Protein AF-A0A819VNH2-F1 (afdb_monomer_lite)

Sequence (108 aa):
MPDYKTKFNQSWLNKLDSNGNSVKTWLKQGSSETTFICTICRTGDLDCSNKGWKAVEQHMQNEKHKNNLNALKNNSQLTFSISATTSSTSSTHTIQLVDPNKPLLFDD

Radius of gyration: 28.02 Å; chains: 1; bounding box: 95×43×50 Å

Secondary structure (DSSP, 8-state):
----PPPP-GGGGGSBPTTS-BGGGTEEE-SSTTEEEETTTTEEEEE-TTTTHHHHHHHHHSHHHHHHHHHHHHHTT-S-----------S--------S--------

Structure (mmCIF, N/CA/C/O backbone):
data_AF-A0A819VNH2-F1
#
_entry.id   AF-A0A819VNH2-F1
#
loop_
_atom_site.group_PDB
_atom_site.id
_atom_site.type_symbol
_atom_site.label_atom_id
_atom_site.label_alt_id
_atom_site.label_comp_id
_atom_site.label_asym_id
_atom_site.label_entity_id
_atom_site.label_seq_id
_atom_site.pdbx_PDB_ins_code
_atom_site.Cartn_x
_atom_site.Cartn_y
_atom_site.Cartn_z
_atom_site.occupancy
_atom_site.B_iso_or_equiv
_atom_site.auth_seq_id
_atom_site.auth_comp_id
_atom_site.auth_asym_id
_atom_site.auth_atom_id
_atom_site.pdbx_PDB_model_num
ATOM 1 N N . MET A 1 1 ? 26.599 -5.458 -15.833 1.00 51.38 1 MET A N 1
ATOM 2 C CA . MET A 1 1 ? 26.004 -6.265 -14.745 1.00 51.38 1 MET A CA 1
ATOM 3 C C . MET A 1 1 ? 24.504 -6.324 -14.990 1.00 51.38 1 MET A C 1
ATOM 5 O O . MET A 1 1 ? 23.976 -5.301 -15.404 1.00 51.38 1 MET A O 1
ATOM 9 N N . PRO A 1 2 ? 23.832 -7.474 -14.837 1.00 56.41 2 PRO A N 1
ATOM 10 C CA . PRO A 1 2 ? 22.378 -7.534 -14.961 1.00 56.41 2 PRO A CA 1
ATOM 11 C C . PRO A 1 2 ? 21.707 -6.675 -13.877 1.00 56.41 2 PRO A C 1
ATOM 13 O O . PRO A 1 2 ? 22.032 -6.785 -12.695 1.00 56.41 2 PRO A O 1
ATOM 16 N N . ASP A 1 3 ? 20.790 -5.811 -14.308 1.00 70.38 3 ASP A N 1
ATOM 17 C CA . ASP A 1 3 ? 20.007 -4.906 -13.465 1.00 70.38 3 ASP A CA 1
ATOM 18 C C . ASP A 1 3 ? 18.870 -5.701 -12.798 1.00 70.38 3 ASP A C 1
ATOM 20 O O . ASP A 1 3 ? 17.768 -5.839 -13.335 1.00 70.38 3 ASP A O 1
ATOM 24 N N . TYR A 1 4 ? 19.142 -6.308 -11.641 1.00 75.44 4 TYR A N 1
ATOM 25 C CA . TYR A 1 4 ? 18.110 -7.016 -10.884 1.00 75.44 4 TYR A CA 1
ATOM 26 C C . TYR A 1 4 ? 17.216 -6.014 -10.153 1.00 75.44 4 TYR A C 1
ATOM 28 O O . TYR A 1 4 ? 17.568 -5.498 -9.094 1.00 75.44 4 TYR A O 1
ATOM 36 N N . LYS A 1 5 ? 16.036 -5.754 -10.720 1.00 83.88 5 LYS A N 1
ATOM 37 C CA . LYS A 1 5 ? 15.001 -4.926 -10.093 1.00 83.88 5 LYS A CA 1
ATOM 38 C C . LYS A 1 5 ? 14.031 -5.789 -9.298 1.00 83.88 5 LYS A C 1
ATOM 40 O O . LYS A 1 5 ? 13.521 -6.797 -9.787 1.00 83.88 5 LYS A O 1
ATOM 45 N N . THR A 1 6 ? 13.745 -5.363 -8.075 1.00 89.12 6 THR A N 1
ATOM 46 C CA . THR A 1 6 ? 12.741 -5.992 -7.222 1.00 89.12 6 THR A CA 1
ATOM 47 C C . THR A 1 6 ? 11.353 -5.549 -7.657 1.00 89.12 6 THR A C 1
ATOM 49 O O . THR A 1 6 ? 11.042 -4.360 -7.682 1.00 89.12 6 THR A O 1
ATOM 52 N N . LYS A 1 7 ? 10.508 -6.517 -7.996 1.00 91.94 7 LYS A N 1
ATOM 53 C CA . LYS A 1 7 ? 9.109 -6.271 -8.339 1.00 91.94 7 LYS A CA 1
ATOM 54 C C . LYS A 1 7 ? 8.258 -6.210 -7.074 1.00 91.94 7 LYS A C 1
ATOM 56 O O . LYS A 1 7 ? 8.585 -6.833 -6.059 1.00 91.94 7 LYS A O 1
ATOM 61 N N . PHE A 1 8 ? 7.147 -5.493 -7.155 1.00 92.56 8 PHE A N 1
ATOM 62 C CA . PHE A 1 8 ? 6.090 -5.517 -6.167 1.00 92.56 8 PHE A CA 1
ATOM 63 C C . PHE A 1 8 ? 5.627 -6.957 -5.965 1.00 92.56 8 PHE A C 1
ATOM 65 O O . PHE A 1 8 ? 5.280 -7.656 -6.917 1.00 92.56 8 PHE A O 1
ATOM 72 N N . ASN A 1 9 ? 5.623 -7.408 -4.716 1.00 93.38 9 ASN A N 1
ATOM 73 C CA . ASN A 1 9 ? 5.245 -8.771 -4.389 1.00 93.38 9 ASN A CA 1
ATOM 74 C C . ASN A 1 9 ? 3.922 -8.767 -3.621 1.00 93.38 9 ASN A C 1
ATOM 76 O O . ASN A 1 9 ? 3.833 -8.224 -2.525 1.00 93.38 9 ASN A O 1
ATOM 80 N N . GLN A 1 10 ? 2.896 -9.424 -4.161 1.00 92.50 10 GLN A N 1
ATOM 81 C CA . GLN A 1 10 ? 1.572 -9.492 -3.531 1.00 92.50 10 GLN A CA 1
ATOM 82 C C . GLN A 1 10 ? 1.582 -10.145 -2.142 1.00 92.50 10 GLN A C 1
ATOM 84 O O . GLN A 1 10 ? 0.719 -9.827 -1.326 1.00 92.50 10 GLN A O 1
ATOM 89 N N . SER A 1 11 ? 2.573 -10.983 -1.813 1.00 93.69 11 SER A N 1
ATOM 90 C CA . SER A 1 11 ? 2.727 -11.528 -0.452 1.00 93.69 11 SER A CA 1
ATOM 91 C C . SER A 1 11 ? 2.894 -10.438 0.614 1.00 93.69 11 SER A C 1
ATOM 93 O O . SER A 1 11 ? 2.537 -10.650 1.772 1.00 93.69 11 SER A O 1
ATOM 95 N N . TRP A 1 12 ? 3.365 -9.249 0.227 1.00 93.31 12 TRP A N 1
ATOM 96 C CA . TRP A 1 12 ? 3.474 -8.077 1.093 1.00 93.31 12 TRP A CA 1
ATOM 97 C C . TRP A 1 12 ? 2.121 -7.615 1.641 1.00 93.31 12 TRP A C 1
ATOM 99 O O . TRP A 1 12 ? 2.051 -7.125 2.763 1.00 93.31 12 TRP A O 1
ATOM 109 N N . LEU A 1 13 ? 1.034 -7.827 0.896 1.00 92.88 13 LEU A N 1
ATOM 110 C CA . LEU A 1 13 ? -0.322 -7.438 1.295 1.00 92.88 13 LEU A CA 1
ATOM 111 C C . LEU A 1 13 ? -0.846 -8.260 2.484 1.00 92.88 13 LEU A C 1
ATOM 113 O O . LEU A 1 13 ? -1.684 -7.777 3.247 1.00 92.88 13 LEU A O 1
ATOM 117 N N . ASN A 1 14 ? -0.329 -9.478 2.664 1.00 92.56 14 ASN A N 1
ATOM 118 C CA . ASN A 1 14 ? -0.694 -10.372 3.766 1.00 92.56 14 ASN A CA 1
ATOM 119 C C . ASN A 1 14 ? 0.082 -10.081 5.059 1.00 92.56 14 ASN A C 1
ATOM 121 O O . ASN A 1 14 ? -0.188 -10.699 6.086 1.00 92.56 14 ASN A O 1
ATOM 125 N N . LYS A 1 15 ? 1.050 -9.158 5.026 1.00 92.88 15 LYS A N 1
ATOM 126 C CA . LYS A 1 15 ? 1.796 -8.748 6.216 1.00 92.88 15 LYS A CA 1
ATOM 127 C C . LYS A 1 15 ? 0.973 -7.795 7.084 1.00 92.88 15 LYS A C 1
ATOM 129 O O . LYS A 1 15 ? 0.032 -7.140 6.623 1.00 92.88 15 LYS A O 1
ATOM 134 N N . LEU A 1 16 ? 1.368 -7.713 8.350 1.00 89.25 16 LEU A N 1
ATOM 135 C CA . LEU A 1 16 ? 0.903 -6.699 9.286 1.00 89.25 16 LEU A CA 1
ATOM 136 C C . LEU A 1 16 ? 1.948 -5.584 9.384 1.00 89.25 16 LEU A C 1
ATOM 138 O O . LEU A 1 16 ? 3.149 -5.846 9.365 1.00 89.25 16 LEU A O 1
ATOM 142 N N . ASP A 1 17 ? 1.468 -4.349 9.463 1.00 84.38 17 ASP A N 1
ATOM 143 C CA . ASP A 1 17 ? 2.252 -3.173 9.834 1.00 84.38 17 ASP A CA 1
ATOM 144 C C . ASP A 1 17 ? 2.611 -3.212 11.333 1.00 84.38 17 ASP A C 1
ATOM 146 O O . ASP A 1 17 ? 1.971 -3.926 12.111 1.00 84.38 17 ASP A O 1
ATOM 150 N N . SER A 1 18 ? 3.580 -2.397 11.762 1.00 78.38 18 SER A N 1
ATOM 151 C CA . SER A 1 18 ? 3.979 -2.253 13.172 1.00 78.38 18 SER A CA 1
ATOM 152 C C . SER A 1 18 ? 2.817 -1.903 14.112 1.00 78.38 18 SER A C 1
ATOM 154 O O . SER A 1 18 ? 2.884 -2.188 15.303 1.00 78.38 18 SER A O 1
ATOM 156 N N . ASN A 1 19 ? 1.732 -1.324 13.592 1.00 75.88 19 ASN A N 1
ATOM 157 C CA . ASN A 1 19 ? 0.522 -1.006 14.352 1.00 75.88 19 ASN A CA 1
ATOM 158 C C . ASN A 1 19 ? -0.544 -2.122 14.330 1.00 75.88 19 ASN A C 1
ATOM 160 O O . ASN A 1 19 ? -1.713 -1.858 14.633 1.00 75.88 19 ASN A O 1
ATOM 164 N N . GLY A 1 20 ? -0.184 -3.334 13.892 1.00 82.31 20 GLY A N 1
ATOM 165 C CA . GLY A 1 20 ? -1.074 -4.498 13.809 1.00 82.31 20 GLY A CA 1
ATOM 166 C C . GLY A 1 20 ? -2.096 -4.447 12.669 1.00 82.31 20 GLY A C 1
ATOM 167 O O . GLY A 1 20 ? -3.006 -5.270 12.620 1.00 82.31 20 GLY A O 1
ATOM 168 N N . ASN A 1 21 ? -1.979 -3.491 11.743 1.00 84.31 21 ASN A N 1
ATOM 169 C CA . ASN A 1 21 ? -2.929 -3.336 10.638 1.00 84.31 21 ASN A CA 1
ATOM 170 C C . ASN A 1 21 ? -2.502 -4.151 9.424 1.00 84.31 21 ASN A C 1
ATOM 172 O O . ASN A 1 21 ? -1.331 -4.135 9.050 1.00 84.31 21 ASN A O 1
ATOM 176 N N . SER A 1 22 ? -3.453 -4.791 8.742 1.00 90.00 22 SER A N 1
ATOM 177 C CA . SER A 1 22 ? -3.148 -5.470 7.481 1.00 90.00 22 SER A CA 1
ATOM 178 C C . SER A 1 22 ? -2.693 -4.479 6.415 1.00 90.00 22 SER A C 1
ATOM 180 O O . SER A 1 22 ? -3.403 -3.526 6.084 1.00 90.00 22 SER A O 1
ATOM 182 N N . VAL A 1 23 ? -1.540 -4.753 5.815 1.00 92.25 23 VAL A N 1
ATOM 183 C CA . VAL A 1 23 ? -0.904 -3.893 4.809 1.00 92.25 23 VAL A CA 1
ATOM 184 C C . VAL A 1 23 ? -1.788 -3.728 3.570 1.00 92.25 23 VAL A C 1
ATOM 186 O O . VAL A 1 23 ? -1.868 -2.637 3.011 1.00 92.25 23 VAL A O 1
ATOM 189 N N . LYS A 1 24 ? -2.568 -4.759 3.210 1.00 92.69 24 LYS A N 1
ATOM 190 C CA . LYS A 1 24 ? -3.567 -4.705 2.125 1.00 92.69 24 LYS A CA 1
ATOM 191 C C . LYS A 1 24 ? -4.584 -3.564 2.217 1.00 92.69 24 LYS A C 1
ATOM 193 O O . LYS A 1 24 ? -5.201 -3.226 1.214 1.00 92.69 24 LYS A O 1
ATOM 198 N N . THR A 1 25 ? -4.816 -3.015 3.410 1.00 89.62 25 THR A N 1
ATOM 199 C CA . THR A 1 25 ? -5.813 -1.949 3.606 1.00 89.62 25 THR A CA 1
ATOM 200 C C . THR A 1 25 ? -5.355 -0.615 3.021 1.00 89.62 25 THR A C 1
ATOM 202 O O . THR A 1 25 ? -6.187 0.196 2.617 1.00 89.62 25 THR A O 1
ATOM 205 N N . TRP A 1 26 ? -4.042 -0.399 2.930 1.00 90.75 26 TRP A N 1
ATOM 206 C CA . TRP A 1 26 ? -3.464 0.878 2.522 1.00 90.75 26 TRP A CA 1
ATOM 207 C C . TRP A 1 26 ? -2.450 0.776 1.386 1.00 90.75 26 TRP A C 1
ATOM 209 O O . TRP A 1 26 ? -2.239 1.760 0.679 1.00 90.75 26 TRP A O 1
ATOM 219 N N . LEU A 1 27 ? -1.843 -0.393 1.186 1.00 93.31 27 LEU A N 1
ATOM 220 C CA . LEU A 1 27 ? -0.876 -0.648 0.128 1.00 93.31 27 LEU A CA 1
ATOM 221 C C . LEU A 1 27 ? -1.558 -1.267 -1.091 1.00 93.31 27 LEU A C 1
ATOM 223 O O . LEU A 1 27 ? -2.286 -2.253 -0.975 1.00 93.31 27 LEU A O 1
ATOM 227 N N . LYS A 1 28 ? -1.264 -0.732 -2.274 1.00 93.56 28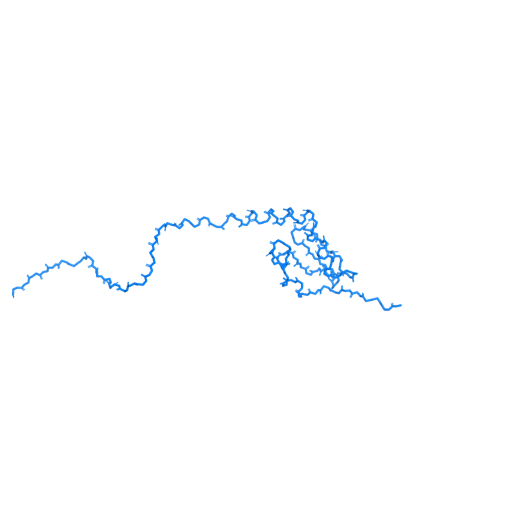 LYS A N 1
ATOM 228 C CA . LYS A 1 28 ? -1.663 -1.304 -3.564 1.00 93.56 28 LYS A CA 1
ATOM 229 C C . LYS A 1 28 ? -0.476 -1.337 -4.517 1.00 93.56 28 LYS A C 1
ATOM 231 O O . LYS A 1 28 ? 0.444 -0.532 -4.388 1.00 93.56 28 LYS A O 1
ATOM 236 N N . GLN A 1 29 ? -0.510 -2.252 -5.479 1.00 93.81 29 GLN A N 1
ATOM 237 C CA . GLN A 1 29 ? 0.431 -2.219 -6.595 1.00 93.81 29 GLN A CA 1
ATOM 238 C C . GLN A 1 29 ? 0.206 -0.943 -7.417 1.00 93.81 29 GLN A C 1
ATOM 240 O O . GLN A 1 29 ? -0.937 -0.509 -7.582 1.00 93.81 29 GLN A O 1
ATOM 245 N N . GLY A 1 30 ? 1.297 -0.326 -7.870 1.00 91.25 30 GLY A N 1
ATOM 246 C CA . GLY A 1 30 ? 1.260 0.863 -8.710 1.00 91.25 30 GLY A CA 1
ATOM 247 C C . GLY A 1 30 ? 1.078 0.547 -10.187 1.00 91.25 30 GLY A C 1
ATOM 248 O O . GLY A 1 30 ? 0.802 -0.588 -10.573 1.00 91.25 30 GLY A O 1
ATOM 249 N N . SER A 1 31 ? 1.247 1.579 -11.012 1.00 90.88 31 SER A N 1
ATOM 250 C CA . SER A 1 31 ? 1.146 1.483 -12.472 1.00 90.88 31 SER A CA 1
ATOM 251 C C . SER A 1 31 ? 2.194 0.534 -13.061 1.00 90.88 31 SER A C 1
ATOM 253 O O . SER A 1 31 ? 1.947 -0.124 -14.069 1.00 90.88 31 SER A O 1
ATOM 255 N N . SER A 1 32 ? 3.354 0.442 -12.407 1.00 91.31 32 SER A N 1
ATOM 256 C CA . SER A 1 32 ? 4.472 -0.395 -12.823 1.00 91.31 32 SER A CA 1
ATOM 257 C C . SER A 1 32 ? 4.660 -1.566 -11.869 1.00 91.31 32 SER A C 1
ATOM 259 O O . SER A 1 32 ? 4.360 -1.500 -10.678 1.00 91.31 32 SER A O 1
ATOM 261 N N . GLU A 1 33 ? 5.262 -2.636 -12.374 1.00 91.00 33 GLU A N 1
ATOM 262 C CA . GLU A 1 33 ? 5.628 -3.803 -11.569 1.00 91.00 33 GLU A CA 1
ATOM 263 C C . GLU A 1 33 ? 6.665 -3.506 -10.478 1.00 91.00 33 GLU A C 1
ATOM 265 O O . GLU A 1 33 ? 6.826 -4.316 -9.578 1.00 91.00 33 GLU A O 1
ATOM 270 N N . THR A 1 34 ? 7.362 -2.369 -10.524 1.00 92.38 34 THR A N 1
ATOM 271 C CA . THR A 1 34 ? 8.316 -1.936 -9.489 1.00 92.38 34 THR A CA 1
ATOM 272 C C . THR A 1 34 ? 7.795 -0.787 -8.635 1.00 92.38 34 THR A C 1
ATOM 274 O O . THR A 1 34 ? 8.540 -0.289 -7.793 1.00 92.38 34 THR A O 1
ATOM 277 N N . THR A 1 35 ? 6.544 -0.354 -8.812 1.00 93.69 35 THR A N 1
ATOM 278 C CA . THR A 1 35 ? 5.970 0.735 -8.019 1.00 93.69 35 THR A CA 1
ATOM 279 C C . THR A 1 35 ? 4.790 0.285 -7.169 1.00 93.69 35 THR A C 1
ATOM 281 O O . THR A 1 35 ? 4.142 -0.734 -7.416 1.00 93.69 35 THR A O 1
ATOM 284 N N . PHE A 1 36 ? 4.517 1.051 -6.118 1.00 93.94 36 PHE A N 1
ATOM 285 C CA . PHE A 1 36 ? 3.379 0.858 -5.233 1.00 93.94 36 PHE A CA 1
ATOM 286 C C . PHE A 1 36 ? 2.702 2.184 -4.899 1.00 93.94 36 PHE A C 1
ATOM 288 O O . PHE A 1 36 ? 3.282 3.262 -5.007 1.00 93.94 36 PHE A O 1
ATOM 295 N N . ILE A 1 37 ? 1.445 2.093 -4.483 1.00 94.19 37 ILE A N 1
ATOM 296 C CA . ILE A 1 37 ? 0.599 3.227 -4.122 1.00 94.19 37 ILE A CA 1
ATOM 297 C C . ILE A 1 37 ? 0.172 3.054 -2.671 1.00 94.19 37 ILE A C 1
ATOM 299 O O . ILE A 1 37 ? -0.227 1.965 -2.251 1.00 94.19 37 ILE A O 1
ATOM 303 N N . CYS A 1 38 ? 0.210 4.149 -1.919 1.00 93.19 38 CYS A N 1
ATOM 304 C CA . CYS A 1 38 ? -0.385 4.218 -0.594 1.00 93.19 38 CYS A CA 1
ATOM 305 C C . CYS A 1 38 ? -1.677 5.036 -0.643 1.00 93.19 38 CYS A C 1
ATOM 307 O O . CYS A 1 38 ? -1.652 6.256 -0.835 1.00 93.19 38 CYS A O 1
ATOM 309 N N . THR A 1 39 ? -2.815 4.373 -0.439 1.00 90.94 39 THR A N 1
ATOM 310 C CA . THR A 1 39 ? -4.143 5.007 -0.502 1.00 90.94 39 THR A CA 1
ATOM 311 C C . THR A 1 39 ? -4.366 6.004 0.635 1.00 90.94 39 THR A C 1
ATOM 313 O O . THR A 1 39 ? -5.049 7.008 0.450 1.00 90.94 39 THR A O 1
ATOM 316 N N . ILE A 1 40 ? -3.737 5.771 1.788 1.00 90.25 40 ILE A N 1
ATOM 317 C CA . ILE A 1 40 ? -3.842 6.624 2.979 1.00 90.25 40 ILE A CA 1
ATOM 318 C C . ILE A 1 40 ? -3.013 7.904 2.830 1.00 90.25 40 ILE A C 1
ATOM 320 O O . ILE A 1 40 ? -3.453 8.995 3.192 1.00 90.25 40 ILE A O 1
ATOM 324 N N . CYS A 1 41 ? -1.808 7.798 2.271 1.00 89.69 41 CYS A N 1
ATOM 325 C CA . CYS A 1 41 ? -0.943 8.956 2.040 1.00 89.69 41 CYS A CA 1
ATOM 326 C C . CYS A 1 41 ? -1.352 9.764 0.801 1.00 89.69 41 CYS A C 1
ATOM 328 O O . CYS A 1 41 ? -0.847 10.876 0.616 1.00 89.69 41 CYS A O 1
ATOM 330 N N . ARG A 1 42 ? -2.239 9.198 -0.037 1.00 85.25 42 ARG A N 1
ATOM 331 C CA . ARG A 1 42 ? -2.551 9.669 -1.397 1.00 85.25 42 ARG A CA 1
ATOM 332 C C . ARG A 1 42 ? -1.276 9.880 -2.217 1.00 85.25 42 ARG A C 1
ATOM 334 O O . ARG A 1 42 ? -1.167 10.822 -2.993 1.00 85.25 42 ARG A O 1
ATOM 341 N N . THR A 1 43 ? -0.283 9.025 -1.977 1.00 83.56 43 THR A N 1
ATOM 342 C CA . THR A 1 43 ? 1.010 9.061 -2.658 1.00 83.56 43 THR A CA 1
ATOM 343 C C . THR A 1 43 ? 1.051 7.893 -3.625 1.00 83.56 43 THR A C 1
ATOM 345 O O . THR A 1 43 ? 0.981 6.735 -3.201 1.00 83.56 43 THR A O 1
ATOM 348 N N . GLY A 1 44 ? 1.092 8.224 -4.913 1.00 79.75 44 GLY A N 1
ATOM 349 C CA . GLY A 1 44 ? 1.235 7.268 -6.003 1.00 79.75 44 GLY A CA 1
ATOM 350 C C . GLY A 1 44 ? 2.694 7.005 -6.355 1.00 79.75 44 GLY A C 1
ATOM 351 O O . GLY A 1 44 ? 3.576 7.767 -5.961 1.00 79.75 44 GLY A O 1
ATOM 352 N N . ASP A 1 45 ? 2.910 5.912 -7.085 1.00 83.62 45 ASP A N 1
ATOM 353 C CA . ASP A 1 45 ? 4.144 5.621 -7.826 1.00 83.62 45 ASP A CA 1
ATOM 354 C C . ASP A 1 45 ? 5.433 5.631 -6.988 1.00 83.62 45 ASP A C 1
ATOM 356 O O . ASP A 1 45 ? 6.503 6.031 -7.442 1.00 83.62 45 ASP A O 1
ATOM 360 N N . LEU A 1 46 ? 5.344 5.143 -5.749 1.00 89.44 46 LEU A N 1
ATOM 361 C CA . LEU A 1 46 ? 6.507 4.928 -4.897 1.00 89.44 46 LEU A CA 1
ATOM 362 C C . LEU A 1 46 ? 7.324 3.758 -5.437 1.00 89.44 46 LEU A C 1
ATOM 364 O O . LEU A 1 46 ? 6.791 2.666 -5.636 1.00 89.44 46 LEU A O 1
ATOM 368 N N . ASP A 1 47 ? 8.616 3.976 -5.656 1.00 91.44 47 ASP A N 1
ATOM 369 C CA . ASP A 1 47 ? 9.495 2.950 -6.201 1.00 91.44 47 ASP A CA 1
ATOM 370 C C . ASP A 1 47 ? 9.939 1.937 -5.135 1.00 91.44 47 ASP A C 1
ATOM 372 O O . ASP A 1 47 ? 10.322 2.282 -4.012 1.00 91.44 47 ASP A O 1
ATOM 376 N N . CYS A 1 48 ? 9.908 0.661 -5.514 1.00 91.88 48 CYS A N 1
ATOM 377 C CA . CYS A 1 48 ? 10.477 -0.436 -4.746 1.00 91.88 48 CYS A CA 1
ATOM 378 C C . CYS A 1 48 ? 11.545 -1.221 -5.521 1.00 91.88 48 CYS A C 1
ATOM 380 O O . CYS A 1 48 ? 12.025 -2.226 -4.993 1.00 91.88 48 CYS A O 1
ATOM 382 N N . SER A 1 49 ? 11.987 -0.766 -6.705 1.00 90.50 49 SER A N 1
ATOM 383 C CA . SER A 1 49 ? 12.916 -1.518 -7.561 1.00 90.50 49 SER A CA 1
ATOM 384 C C . SER A 1 49 ? 14.216 -1.877 -6.846 1.00 90.50 49 SER A C 1
ATOM 386 O O . SER A 1 49 ? 14.724 -2.986 -6.998 1.00 90.50 49 SER A O 1
ATOM 388 N N . ASN A 1 50 ? 14.731 -0.964 -6.020 1.00 87.06 50 ASN A N 1
ATOM 389 C CA . ASN A 1 50 ? 16.049 -1.118 -5.397 1.00 87.06 50 ASN A CA 1
ATOM 390 C C . ASN A 1 50 ? 15.995 -1.643 -3.957 1.00 87.06 50 ASN A C 1
ATOM 392 O O . ASN A 1 50 ? 17.006 -2.092 -3.423 1.00 87.06 50 ASN A O 1
ATOM 396 N N . LYS A 1 51 ? 14.835 -1.557 -3.296 1.00 87.75 51 LYS A N 1
ATOM 397 C CA . LYS A 1 51 ? 14.699 -1.855 -1.856 1.00 87.75 51 LYS A CA 1
ATOM 398 C C . LYS A 1 51 ? 13.622 -2.889 -1.530 1.00 87.75 51 LYS A C 1
ATOM 400 O O . LYS A 1 51 ? 13.585 -3.385 -0.402 1.00 87.75 51 LYS A O 1
ATOM 405 N N . GLY A 1 52 ? 12.739 -3.206 -2.475 1.00 92.38 52 GLY A N 1
ATOM 406 C CA . GLY A 1 52 ? 11.620 -4.121 -2.275 1.00 92.38 52 GLY A CA 1
ATOM 407 C C . GLY A 1 52 ? 10.769 -3.740 -1.065 1.00 92.38 52 GLY A C 1
ATOM 408 O O . GLY A 1 52 ? 10.424 -2.574 -0.870 1.00 92.38 52 GLY A O 1
ATOM 409 N N . TRP A 1 53 ? 10.503 -4.723 -0.201 1.00 91.62 53 TRP A N 1
ATOM 410 C CA . TRP A 1 53 ? 9.730 -4.541 1.031 1.00 91.62 53 TRP A CA 1
ATOM 411 C C . TRP A 1 53 ? 10.281 -3.437 1.945 1.00 91.62 53 TRP A C 1
ATOM 413 O O . TRP A 1 53 ? 9.500 -2.724 2.569 1.00 91.62 53 TRP A O 1
ATOM 423 N N . LYS A 1 54 ? 11.605 -3.216 1.985 1.00 91.94 54 LYS A N 1
ATOM 424 C CA . LYS A 1 54 ? 12.177 -2.139 2.809 1.00 91.94 54 LYS A CA 1
ATOM 425 C C . LYS A 1 54 ? 11.693 -0.752 2.378 1.00 91.94 54 LYS A C 1
ATOM 427 O O . LYS A 1 54 ? 11.599 0.123 3.228 1.00 91.94 54 LYS A O 1
ATOM 432 N N . ALA A 1 55 ? 11.362 -0.531 1.100 1.00 92.12 55 ALA A N 1
ATOM 433 C CA . ALA A 1 55 ? 10.759 0.737 0.669 1.00 92.12 55 ALA A CA 1
ATOM 434 C C . ALA A 1 55 ? 9.376 0.944 1.304 1.00 92.12 55 ALA A C 1
ATOM 436 O O . ALA A 1 55 ? 9.059 2.036 1.773 1.00 92.12 55 ALA A O 1
ATOM 437 N N . VAL A 1 56 ? 8.576 -0.122 1.365 1.00 91.94 56 VAL A N 1
ATOM 438 C CA . VAL A 1 56 ? 7.252 -0.116 1.998 1.00 91.94 56 VAL A CA 1
ATOM 439 C C . VAL A 1 56 ? 7.376 0.103 3.508 1.00 91.94 56 VAL A C 1
ATOM 441 O O . VAL A 1 56 ? 6.635 0.899 4.079 1.00 91.94 56 VAL A O 1
ATOM 444 N N . GLU A 1 57 ? 8.353 -0.543 4.146 1.00 91.81 57 GLU A N 1
ATOM 445 C CA . GLU A 1 57 ? 8.645 -0.388 5.575 1.00 91.81 57 GLU A CA 1
ATOM 446 C C . GLU A 1 57 ? 9.108 1.030 5.940 1.00 91.81 57 GLU A C 1
ATOM 448 O O . GLU A 1 57 ? 8.639 1.625 6.908 1.00 91.81 57 GLU A O 1
ATOM 453 N N . GLN A 1 58 ? 9.957 1.635 5.111 1.00 91.44 58 GLN A N 1
ATOM 454 C CA . GLN A 1 58 ? 10.335 3.038 5.279 1.00 91.44 58 GLN A CA 1
ATOM 455 C C . GLN A 1 58 ? 9.133 3.974 5.090 1.00 91.44 58 GLN A C 1
ATOM 457 O O . GLN A 1 58 ? 8.992 4.958 5.815 1.00 91.44 58 GLN A O 1
ATOM 462 N N . HIS A 1 59 ? 8.238 3.659 4.150 1.00 91.75 59 HIS A N 1
ATOM 463 C CA . HIS A 1 59 ? 7.031 4.447 3.926 1.00 91.75 59 HIS A CA 1
ATOM 464 C C . HIS A 1 59 ? 6.059 4.395 5.115 1.00 91.75 59 HIS A C 1
ATOM 466 O O . HIS A 1 59 ? 5.589 5.446 5.547 1.00 91.75 59 HIS A O 1
ATOM 472 N N . MET A 1 60 ? 5.775 3.210 5.671 1.00 89.12 60 MET A N 1
ATOM 473 C CA . MET A 1 60 ? 4.858 3.070 6.819 1.00 89.12 60 MET A CA 1
ATOM 474 C C . MET A 1 60 ? 5.384 3.772 8.082 1.00 89.12 60 MET A C 1
ATOM 476 O O . MET A 1 60 ? 4.609 4.251 8.909 1.00 89.12 60 MET A O 1
ATOM 480 N N . GLN A 1 61 ? 6.709 3.889 8.222 1.00 89.38 61 GLN A N 1
ATOM 481 C CA . GLN A 1 61 ? 7.340 4.579 9.347 1.00 89.38 61 GLN A CA 1
ATOM 482 C C . GLN A 1 61 ? 7.257 6.108 9.255 1.00 89.38 61 GL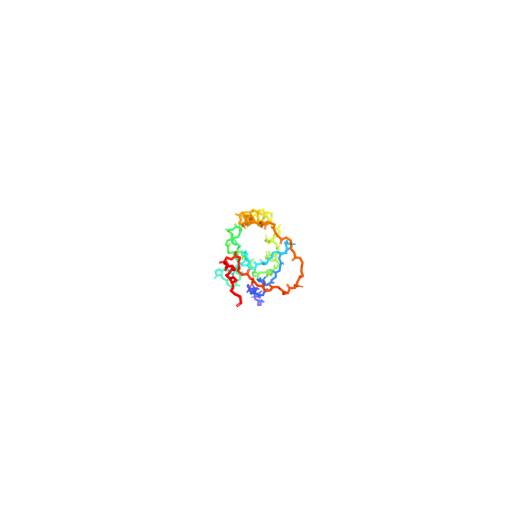N A C 1
ATOM 484 O O . GLN A 1 61 ? 7.455 6.777 10.275 1.00 89.38 61 GLN A O 1
ATOM 489 N N . ASN A 1 62 ? 6.944 6.653 8.076 1.00 90.75 62 ASN A N 1
ATOM 490 C CA . ASN A 1 62 ? 6.821 8.087 7.852 1.00 90.75 62 ASN A CA 1
ATOM 491 C C . ASN A 1 62 ? 5.682 8.676 8.704 1.00 90.75 62 ASN A C 1
ATOM 493 O O . ASN A 1 62 ? 4.587 8.115 8.784 1.00 90.75 62 ASN A O 1
ATOM 497 N N . GLU A 1 63 ? 5.920 9.831 9.325 1.00 89.31 63 GLU A N 1
ATOM 498 C CA . GLU A 1 63 ? 4.948 10.494 10.200 1.00 89.31 63 GLU A CA 1
ATOM 499 C C . GLU A 1 63 ? 3.641 10.821 9.477 1.00 89.31 63 GLU A C 1
ATOM 501 O O . GLU A 1 63 ? 2.562 10.631 10.036 1.00 89.31 63 GLU A O 1
ATOM 506 N N . LYS A 1 64 ? 3.712 11.209 8.195 1.00 89.75 64 LYS A N 1
ATOM 507 C CA . LYS A 1 64 ? 2.514 11.455 7.381 1.00 89.75 64 LYS A CA 1
ATOM 508 C C . LYS A 1 64 ? 1.636 10.206 7.284 1.00 89.75 64 LYS A C 1
ATOM 510 O O . LYS A 1 64 ? 0.415 10.302 7.388 1.00 89.75 64 LYS A O 1
ATOM 515 N N . HIS A 1 65 ? 2.254 9.038 7.105 1.00 90.62 65 HIS A N 1
ATOM 516 C CA . HIS A 1 65 ? 1.530 7.774 7.049 1.00 90.62 65 HIS A CA 1
ATOM 517 C C . HIS A 1 65 ? 0.876 7.462 8.393 1.00 90.62 65 HIS A C 1
ATOM 519 O O . HIS A 1 65 ? -0.328 7.220 8.444 1.00 90.62 65 HIS A O 1
ATOM 525 N N . LYS A 1 66 ? 1.650 7.531 9.482 1.00 88.81 66 LYS A N 1
ATOM 526 C CA . LYS A 1 66 ? 1.167 7.273 10.846 1.00 88.81 66 LYS A CA 1
ATOM 527 C C . LYS A 1 66 ? -0.007 8.178 11.221 1.00 88.81 66 LYS A C 1
ATOM 529 O O . LYS A 1 66 ? -1.025 7.680 11.695 1.00 88.81 66 LYS A O 1
ATOM 534 N N . ASN A 1 67 ? 0.100 9.477 10.946 1.00 89.19 67 ASN A N 1
ATOM 535 C CA . ASN A 1 6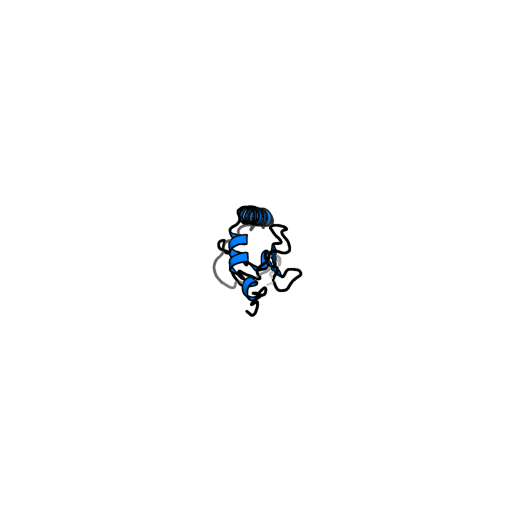7 ? -0.947 10.452 11.246 1.00 89.19 67 ASN A CA 1
ATOM 536 C C . ASN A 1 67 ? -2.225 10.166 10.455 1.00 89.19 67 ASN A C 1
ATOM 538 O O . ASN A 1 67 ? -3.310 10.117 11.033 1.00 89.19 67 ASN A O 1
ATOM 542 N N . ASN A 1 68 ? -2.107 9.898 9.153 1.00 89.25 68 ASN A N 1
ATOM 543 C CA . ASN A 1 68 ? -3.265 9.599 8.315 1.00 89.25 68 ASN A CA 1
ATOM 544 C C . ASN A 1 68 ? -3.912 8.250 8.673 1.00 89.25 68 ASN A C 1
ATOM 546 O O . ASN A 1 68 ? -5.136 8.135 8.670 1.00 89.25 68 ASN A O 1
ATOM 550 N N . LEU A 1 69 ? -3.112 7.233 9.006 1.00 86.75 69 LEU A N 1
ATOM 551 C CA . LEU A 1 69 ? -3.601 5.924 9.440 1.00 86.75 69 LEU A CA 1
ATOM 552 C C . LEU A 1 69 ? -4.324 6.024 10.792 1.00 86.75 69 LEU A C 1
ATOM 554 O O . LEU A 1 69 ? -5.379 5.418 10.970 1.00 86.75 69 LEU A O 1
ATOM 558 N N . ASN A 1 70 ? -3.799 6.824 11.725 1.00 84.75 70 ASN A N 1
ATOM 559 C CA . ASN A 1 70 ? -4.450 7.086 13.005 1.00 84.75 70 ASN A CA 1
ATOM 560 C C . ASN A 1 70 ? -5.761 7.869 12.820 1.00 84.75 70 ASN A C 1
ATOM 562 O O . ASN A 1 70 ? -6.786 7.513 13.399 1.00 84.75 70 ASN A O 1
ATOM 566 N N . ALA A 1 71 ? -5.772 8.889 11.958 1.00 84.44 71 ALA A N 1
ATOM 567 C CA . ALA A 1 71 ? -6.994 9.609 11.605 1.00 84.44 71 ALA A CA 1
ATOM 568 C C . ALA A 1 71 ? -8.048 8.671 10.992 1.00 84.44 71 ALA A C 1
ATOM 570 O O . ALA A 1 71 ? -9.216 8.736 11.36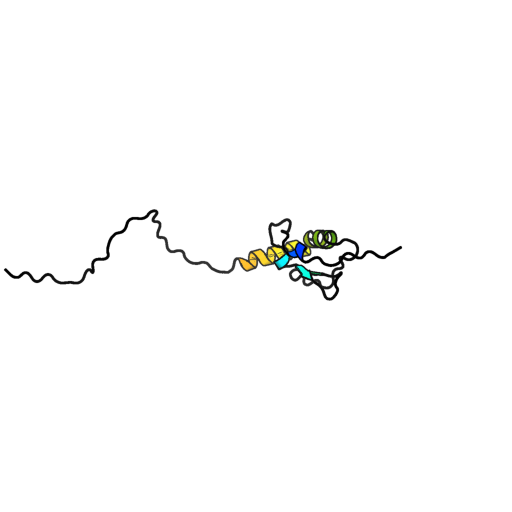7 1.00 84.44 71 ALA A O 1
ATOM 571 N N . LEU A 1 72 ? -7.637 7.743 10.119 1.00 80.75 72 LEU A N 1
ATOM 572 C CA . LEU A 1 72 ? -8.529 6.734 9.548 1.00 80.75 72 LEU A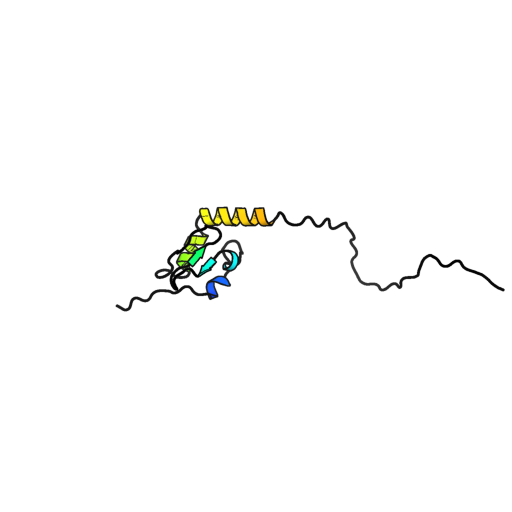 CA 1
ATOM 573 C C . LEU A 1 72 ? -9.109 5.811 10.630 1.00 80.75 72 LEU A C 1
ATOM 575 O O . LEU A 1 72 ? -10.315 5.583 10.635 1.00 80.75 72 LEU A O 1
ATOM 579 N N . LYS A 1 73 ? -8.289 5.317 11.570 1.00 76.38 73 LYS A N 1
ATOM 580 C CA . LYS A 1 73 ? -8.758 4.482 12.694 1.00 76.38 73 LYS A CA 1
ATOM 581 C C . LYS A 1 73 ? -9.764 5.201 13.587 1.00 76.38 73 LYS A C 1
ATOM 583 O O . LYS A 1 73 ? -10.761 4.601 13.971 1.00 76.38 73 LYS A O 1
ATOM 588 N N . ASN A 1 74 ? -9.513 6.465 13.919 1.00 74.25 74 ASN A N 1
ATOM 589 C CA . ASN A 1 74 ? -10.430 7.248 14.748 1.00 74.25 74 ASN A CA 1
ATOM 590 C C . ASN A 1 74 ? -11.739 7.547 14.009 1.00 74.25 74 ASN A C 1
ATOM 592 O O . ASN A 1 74 ? -12.808 7.461 14.599 1.00 74.25 74 ASN A O 1
ATOM 596 N N . ASN A 1 75 ? -11.678 7.811 12.702 1.00 67.25 75 ASN A N 1
ATOM 597 C CA . ASN A 1 75 ? -12.874 8.053 11.895 1.00 67.25 75 ASN A CA 1
ATOM 598 C C . ASN A 1 75 ? -13.690 6.764 11.656 1.00 67.25 75 ASN A C 1
ATOM 600 O O . ASN A 1 75 ? -14.915 6.787 11.626 1.00 67.25 75 ASN A O 1
ATOM 604 N N . SER A 1 76 ? -13.021 5.608 11.582 1.00 58.38 76 SER A N 1
ATOM 605 C CA . SER A 1 76 ? -13.674 4.293 11.453 1.00 58.38 76 SER A CA 1
ATOM 606 C C . SER A 1 76 ? -14.430 3.858 12.719 1.00 58.38 76 SER A C 1
ATOM 608 O O . SER A 1 76 ? -15.221 2.921 12.654 1.00 58.38 76 SER A O 1
ATOM 610 N N . GLN A 1 77 ? -14.212 4.521 13.863 1.00 56.69 77 GLN A N 1
ATOM 611 C CA . GLN A 1 77 ? -14.942 4.262 15.112 1.00 56.69 77 GLN A CA 1
ATOM 612 C C . GLN A 1 77 ? -16.314 4.963 15.180 1.00 56.69 77 GLN A C 1
ATOM 614 O O . GLN A 1 77 ? -17.015 4.814 16.176 1.00 56.69 77 GLN A O 1
ATOM 619 N N . LEU A 1 78 ? -16.748 5.681 14.134 1.00 56.19 78 LEU A N 1
ATOM 620 C CA . LEU A 1 78 ? -18.051 6.367 14.106 1.00 56.19 78 LEU A CA 1
ATOM 621 C C . LEU A 1 78 ? -19.248 5.491 13.664 1.00 56.19 78 LEU A C 1
ATOM 623 O O . LEU A 1 78 ? -20.305 6.012 13.322 1.00 56.19 78 LEU A O 1
ATOM 627 N N . THR A 1 79 ? -19.138 4.164 13.721 1.00 48.72 79 THR A N 1
ATOM 628 C CA . THR A 1 79 ? -20.224 3.223 13.368 1.00 48.72 79 THR A CA 1
ATOM 629 C C . THR A 1 79 ? -20.064 1.945 14.190 1.00 48.72 79 THR A C 1
ATOM 631 O O . THR A 1 79 ? -19.029 1.304 14.076 1.00 48.72 79 THR A O 1
ATOM 634 N N . PHE A 1 80 ? -20.978 1.468 15.035 1.00 47.25 80 PHE A N 1
ATOM 635 C CA . PHE A 1 80 ? -22.333 1.854 15.429 1.00 47.25 80 PHE A CA 1
ATOM 636 C C . PHE A 1 80 ? -22.401 1.692 16.954 1.00 47.25 80 PHE A C 1
ATOM 638 O O . PHE A 1 80 ? -22.058 0.622 17.461 1.00 47.25 80 PHE A O 1
ATOM 645 N N . SER A 1 81 ? -22.915 2.684 17.681 1.00 50.75 81 SER A N 1
ATOM 646 C CA . S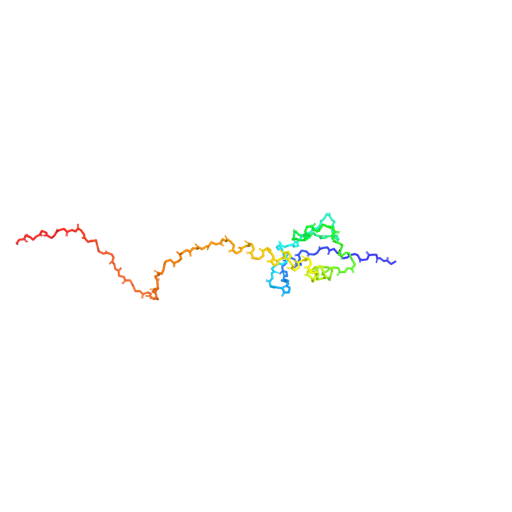ER A 1 81 ? -23.486 2.435 19.007 1.00 50.75 81 SER A CA 1
ATOM 647 C C . SER A 1 81 ? -24.730 1.573 18.811 1.00 50.75 81 SER A C 1
ATOM 649 O O . SER A 1 81 ? -25.844 2.081 18.709 1.00 50.75 81 SER A O 1
ATOM 651 N N . ILE A 1 82 ? -24.548 0.258 18.694 1.00 57.88 82 ILE A N 1
ATOM 652 C CA . ILE A 1 82 ? -25.637 -0.662 18.980 1.00 57.88 82 ILE A CA 1
ATOM 653 C C . ILE A 1 82 ? -25.827 -0.518 20.481 1.00 57.88 82 ILE A C 1
ATOM 655 O O . ILE A 1 82 ? -24.988 -0.966 21.263 1.00 57.88 82 ILE A O 1
ATOM 659 N N . SER A 1 83 ? -26.885 0.179 20.881 1.00 53.44 83 SER A N 1
ATOM 660 C CA . SER A 1 83 ? -27.409 0.093 22.234 1.00 53.44 83 SER A CA 1
ATOM 661 C C . SER A 1 83 ? -27.732 -1.378 22.478 1.00 53.44 83 SER A C 1
ATOM 663 O O . SER A 1 83 ? -28.813 -1.855 22.143 1.00 53.44 83 SER A O 1
ATOM 665 N N . ALA A 1 84 ? -26.757 -2.130 22.986 1.00 53.56 84 ALA A N 1
ATOM 666 C CA . ALA A 1 84 ? -26.984 -3.431 23.570 1.00 53.56 84 ALA A CA 1
ATOM 667 C C . ALA A 1 84 ? -27.745 -3.162 24.865 1.00 53.56 84 ALA A C 1
ATOM 669 O O . ALA A 1 84 ? -27.159 -2.988 25.933 1.00 53.56 84 ALA A O 1
ATOM 670 N N . THR A 1 85 ? -29.066 -3.037 24.740 1.00 47.50 85 THR A N 1
ATOM 671 C CA . THR A 1 85 ? -29.960 -3.125 25.881 1.00 47.50 85 THR A CA 1
ATOM 672 C C . THR A 1 85 ? -29.670 -4.462 26.538 1.00 47.50 85 THR A C 1
ATOM 674 O O . THR A 1 85 ? -29.826 -5.528 25.947 1.00 47.50 85 THR A O 1
ATOM 677 N N . THR A 1 86 ? -29.146 -4.351 27.748 1.00 50.12 86 THR A N 1
ATOM 678 C CA . THR A 1 86 ? -28.917 -5.397 28.729 1.00 50.12 86 THR A CA 1
ATOM 679 C C . THR A 1 86 ? -29.891 -6.559 28.601 1.00 50.12 86 THR A C 1
ATOM 681 O O . THR A 1 86 ? -31.098 -6.368 28.734 1.00 50.12 86 THR A O 1
ATOM 684 N N . SER A 1 87 ? -29.364 -7.769 28.460 1.00 43.59 87 SER A N 1
ATOM 685 C CA . SER A 1 87 ? -29.937 -8.962 29.084 1.00 43.59 87 SER A CA 1
ATOM 686 C C . SER A 1 87 ? -28.833 -9.998 29.219 1.00 43.59 87 SER A C 1
ATOM 688 O O . SER A 1 87 ? -28.582 -10.816 28.340 1.00 43.59 87 SER A O 1
ATOM 690 N N . SER A 1 88 ? -28.123 -9.902 30.335 1.00 51.19 88 SER A N 1
ATOM 691 C CA . SER A 1 88 ? -27.301 -10.969 30.880 1.00 51.19 88 SER A CA 1
ATOM 692 C C . SER A 1 88 ? -28.169 -12.209 31.068 1.00 51.19 88 SER A C 1
ATOM 694 O O . SER A 1 88 ? -29.105 -12.157 31.861 1.00 51.19 88 SER A O 1
ATOM 696 N N . THR A 1 89 ? -27.857 -13.334 30.428 1.00 41.53 89 THR A N 1
ATOM 697 C CA . THR A 1 89 ? -28.074 -14.641 31.066 1.00 41.53 89 THR A CA 1
ATOM 698 C C . THR A 1 89 ? -27.201 -15.707 30.421 1.00 41.53 89 THR A C 1
ATOM 700 O O . THR A 1 89 ? -27.364 -16.075 29.261 1.00 41.53 89 THR A O 1
ATOM 703 N N . SER A 1 90 ? -26.243 -16.182 31.211 1.00 52.62 90 SER A N 1
ATOM 704 C CA . SER A 1 90 ? -25.552 -17.443 31.001 1.00 52.62 90 SER A CA 1
ATOM 705 C C . SER A 1 90 ? -26.540 -18.608 30.944 1.00 52.62 90 SER A C 1
ATOM 707 O O . SER A 1 90 ? -27.505 -18.644 31.700 1.00 52.62 90 SER A O 1
ATOM 709 N N . SER A 1 91 ? -26.164 -19.602 30.142 1.00 48.09 91 SER A N 1
ATOM 710 C CA . SER A 1 91 ? -26.488 -21.023 30.295 1.00 48.09 91 SER A CA 1
ATOM 711 C C . SER A 1 91 ? -27.923 -21.486 30.008 1.00 48.09 91 SER A C 1
ATOM 713 O O . SER A 1 91 ? -28.869 -21.255 30.748 1.00 48.09 91 SER A O 1
ATOM 715 N N . THR A 1 92 ? -27.998 -22.269 28.933 1.00 47.06 92 THR A N 1
ATOM 716 C CA . THR A 1 92 ? -28.884 -23.401 28.646 1.00 47.06 92 THR A CA 1
ATOM 717 C C . THR A 1 92 ? -29.801 -23.860 29.787 1.00 47.06 92 THR A C 1
ATOM 719 O O . THR A 1 92 ? -29.349 -24.518 30.719 1.00 47.06 92 THR A O 1
ATOM 722 N N . HIS A 1 93 ? -31.111 -23.662 29.624 1.00 47.31 93 HIS A N 1
ATOM 723 C CA . HIS A 1 93 ? -32.121 -24.644 30.026 1.00 47.31 93 HIS A CA 1
ATOM 724 C C . HIS A 1 93 ? -33.392 -24.444 29.183 1.00 47.31 93 HIS A C 1
ATOM 726 O O . HIS A 1 93 ? -33.925 -23.343 29.089 1.00 47.31 93 HIS A O 1
ATOM 732 N N . THR A 1 94 ? -33.845 -25.513 28.523 1.00 53.22 94 THR A N 1
ATOM 733 C CA . THR A 1 94 ? -35.116 -25.566 27.781 1.00 53.22 94 THR A CA 1
ATOM 734 C C . THR A 1 94 ? -36.286 -25.336 28.735 1.00 53.22 94 THR A C 1
ATOM 736 O O . THR A 1 94 ? -36.400 -26.065 29.719 1.00 53.22 94 THR A O 1
ATOM 739 N N . ILE A 1 95 ? -37.174 -24.385 28.423 1.00 49.50 95 ILE A N 1
ATOM 740 C CA . ILE A 1 95 ? -38.525 -24.296 28.997 1.00 49.50 95 ILE A CA 1
ATOM 741 C C . ILE A 1 95 ? -39.497 -23.910 27.874 1.00 49.50 95 ILE A C 1
ATOM 743 O O . ILE A 1 95 ? -39.267 -22.952 27.137 1.00 49.50 95 ILE A O 1
ATOM 747 N N . GLN A 1 96 ? -40.544 -24.720 27.715 1.00 48.38 96 GLN A N 1
ATOM 748 C CA . GLN A 1 96 ? -41.573 -24.595 26.686 1.00 48.38 96 GLN A CA 1
ATOM 749 C C . GLN A 1 96 ? -42.453 -23.354 26.899 1.00 48.38 96 GLN A C 1
ATOM 751 O O . GLN A 1 96 ? -42.807 -23.017 28.026 1.00 48.38 96 GLN A O 1
ATOM 756 N N . LEU A 1 97 ? -42.827 -22.705 25.794 1.00 42.38 97 LEU A N 1
ATOM 757 C CA . LEU A 1 97 ? -43.777 -21.595 25.749 1.00 42.38 97 LEU A CA 1
ATOM 758 C C . LEU A 1 97 ? -45.196 -22.118 26.021 1.00 42.38 97 LEU A C 1
ATOM 760 O O . LEU A 1 97 ? -45.665 -23.000 25.303 1.00 42.38 97 LEU A O 1
ATOM 764 N N . VAL A 1 98 ? -45.877 -21.563 27.029 1.00 51.91 98 VAL A N 1
ATOM 765 C CA . VAL A 1 98 ? -47.330 -21.697 27.196 1.00 51.91 98 VAL A CA 1
ATOM 766 C C . VAL A 1 98 ? -47.977 -20.316 27.070 1.00 51.91 98 VAL A C 1
ATOM 768 O O . VAL A 1 98 ? -47.570 -19.360 27.732 1.00 51.91 98 VAL A O 1
ATOM 771 N N . ASP A 1 99 ? -48.949 -20.218 26.165 1.00 56.66 99 ASP A N 1
ATOM 772 C CA . ASP A 1 99 ? -49.725 -19.020 25.845 1.00 56.66 99 ASP A CA 1
ATOM 773 C C . ASP A 1 99 ? -50.568 -18.517 27.039 1.00 56.66 99 ASP A C 1
ATOM 775 O O . ASP A 1 99 ? -51.329 -19.294 27.621 1.00 56.66 99 ASP A O 1
ATOM 779 N N . PRO A 1 100 ? -50.527 -17.213 27.380 1.00 49.31 100 PRO A N 1
ATOM 780 C CA . PRO A 1 100 ? -51.209 -16.664 28.556 1.00 49.31 100 PRO A CA 1
ATOM 781 C C . PRO A 1 100 ? -52.674 -16.232 28.332 1.00 49.31 100 PRO A C 1
ATOM 783 O O . PRO A 1 100 ? -53.170 -15.398 29.084 1.00 49.31 100 PRO A O 1
ATOM 786 N N . ASN A 1 101 ? -53.394 -16.736 27.320 1.00 53.94 101 ASN A N 1
ATOM 787 C CA . ASN A 1 101 ? -54.733 -16.205 27.004 1.00 53.94 101 ASN A CA 1
ATOM 788 C C . ASN A 1 101 ? -55.782 -17.251 26.593 1.00 53.94 101 ASN A C 1
ATOM 790 O O . ASN A 1 101 ? -56.492 -17.088 25.601 1.00 53.94 101 ASN A O 1
ATOM 794 N N . LYS A 1 102 ? -55.909 -18.333 27.370 1.00 54.62 102 LYS A N 1
ATOM 795 C CA . LYS A 1 102 ? -57.034 -19.268 27.228 1.00 54.62 102 LYS A CA 1
ATOM 796 C C . LYS A 1 102 ? -57.868 -19.307 28.516 1.00 54.62 102 LYS A C 1
ATOM 798 O O . LYS A 1 102 ? -57.360 -19.785 29.529 1.00 54.62 102 LYS A O 1
ATOM 803 N N . PRO A 1 103 ? -59.119 -18.807 28.515 1.00 45.53 103 PRO A N 1
ATOM 804 C CA . PRO A 1 103 ? -59.997 -18.908 29.675 1.00 45.53 103 PRO A CA 1
ATOM 805 C C . PRO A 1 103 ? -60.394 -20.370 29.921 1.00 45.53 103 PRO A C 1
ATOM 807 O O . PRO A 1 103 ? -60.742 -21.100 28.990 1.00 45.53 103 PRO A O 1
ATOM 810 N N . LEU A 1 104 ? -60.306 -20.788 31.185 1.00 49.91 104 LEU A N 1
ATOM 811 C CA . LEU A 1 104 ? -60.680 -22.117 31.662 1.00 49.91 104 LEU A CA 1
ATOM 812 C C . LEU A 1 104 ? -62.208 -22.215 31.751 1.00 49.91 104 LEU A C 1
ATOM 814 O O . LEU A 1 104 ? -62.818 -21.582 32.610 1.00 49.91 104 LEU A O 1
ATOM 818 N N . LEU A 1 105 ? -62.810 -23.005 30.862 1.00 43.56 105 LEU A N 1
ATOM 819 C CA . LEU A 1 105 ? -64.179 -23.491 31.016 1.00 43.56 105 LEU A CA 1
ATOM 820 C C . LEU A 1 105 ? -64.101 -24.818 31.787 1.00 43.56 105 LEU A C 1
ATOM 822 O O . LEU A 1 105 ? -63.464 -25.759 31.312 1.00 43.56 105 LEU A O 1
ATOM 826 N N . PHE A 1 106 ? -64.681 -24.855 32.986 1.00 46.56 106 PHE A N 1
ATOM 827 C CA . PHE A 1 106 ? -64.903 -26.079 33.755 1.00 46.56 106 PHE A CA 1
ATOM 828 C C . PHE A 1 106 ? -66.282 -26.621 33.383 1.00 46.56 106 PHE A C 1
ATOM 830 O O . PHE A 1 106 ? -67.252 -25.874 33.484 1.00 46.56 106 PHE A O 1
ATOM 837 N N . ASP A 1 107 ? -66.356 -27.892 33.001 1.00 41.16 107 ASP A N 1
ATOM 838 C CA . ASP A 1 107 ? -67.604 -28.655 32.997 1.00 41.16 107 ASP A CA 1
ATOM 839 C C . ASP A 1 107 ? -67.377 -29.976 33.742 1.00 41.16 107 ASP A C 1
ATOM 841 O O . ASP A 1 107 ? -66.276 -30.537 33.705 1.00 41.16 107 ASP A O 1
ATOM 845 N N . ASP A 1 108 ? -68.432 -30.336 34.469 1.00 52.53 108 ASP A N 1
ATOM 846 C CA . ASP A 1 108 ? -68.606 -31.332 35.537 1.00 52.53 108 ASP A CA 1
ATOM 847 C C . ASP A 1 108 ? -68.426 -32.792 35.078 1.00 52.53 108 ASP A C 1
ATOM 849 O O . ASP A 1 108 ? -68.910 -33.146 33.974 1.00 52.53 108 ASP A O 1
#

pLDDT: mean 76.04, std 18.67, range [41.16, 94.19]

Foldseek 3Di:
DDQQFDFADPVQQCDAAPVRHRNVVFWDHAPDRQFIGGNQLRDGGQGNGPPHVVSVNVVCPDPSNVVSVVVVVVVVVPDDPPVPPDDDDDDDDDDDDDDPDDDDDDDD